Protein AF-A0A939G8G1-F1 (afdb_monomer_lite)

Organism: NCBI:txid2817059

Secondary structure (DSSP, 8-state):
----PPPPHHHHHHHHHHHHHHHHHHHHHHIIIIIHHHGGG--S-HHHHHHHHHHHHIIIIIHHHHHTHHHHHHTTTS--TTS-HHHHHHHHHHHHHHHHHIIIIIHHHHHHHHTS--HHHHHHHHHHHIIIIIHHHHHHHHHHHHHHHHHHHT--

Sequence (156 aa):
MQSTAAPGLSAWVTVLRIALGFYIYGATVIEVFVYYPSWKYITGGWVNFKVSIDQLIIPLYVVPTFLAFIPAILMFWFRPIVVPRWMVWASLVLMIIPTVSTLWIQLPIQFDLEKGFDQAAYERLRNTDLIYRQIAAFVGVILNGWMFIRLFGNKQ

pLDDT: mean 92.02, std 10.56, range [41.38, 98.25]

Foldseek 3Di:
DPPPDDDDPLLVLLVLLLVLLVQQLVVLCCCQVPVLVCLVVDPDDQLVVLVVVCVVCCVRHVVSLVVSVVSLVVCCPRHDPLDDPVLSVLLNVLSVQQVVLCVPPQVVLVVVCSVDDDPVSSVSNNVSCVPRNNVSSVVNSVSSVVSVCSSPVPPD

Radius of gyration: 18.45 Å; chains: 1; bounding box: 46×34×52 Å

Structure (mmCIF, N/CA/C/O backbone):
data_AF-A0A939G8G1-F1
#
_entry.id   AF-A0A939G8G1-F1
#
loop_
_atom_site.group_PDB
_atom_site.id
_atom_site.type_symbol
_atom_site.label_atom_id
_atom_site.label_alt_id
_atom_site.label_comp_id
_atom_site.label_asym_id
_atom_site.label_entity_id
_atom_site.label_seq_id
_atom_site.pdbx_PDB_ins_code
_atom_site.Cartn_x
_atom_site.Cartn_y
_atom_site.Cartn_z
_atom_site.occupancy
_atom_site.B_iso_or_equiv
_atom_site.auth_seq_id
_atom_site.auth_comp_id
_atom_site.auth_asym_id
_atom_site.auth_atom_id
_atom_site.pdbx_PDB_model_num
ATOM 1 N N . MET A 1 1 ? -22.624 20.819 27.977 1.00 42.72 1 MET A N 1
ATOM 2 C CA . MET A 1 1 ? -21.281 20.753 27.362 1.00 42.72 1 MET A CA 1
ATOM 3 C C . MET A 1 1 ? -20.741 19.346 27.567 1.00 42.72 1 MET A C 1
ATOM 5 O O . MET A 1 1 ? -20.386 19.008 28.686 1.00 42.72 1 MET A O 1
ATOM 9 N N . GLN A 1 2 ? -20.776 18.489 26.543 1.00 41.38 2 GLN A N 1
ATOM 10 C CA . GLN A 1 2 ? -20.122 17.180 26.630 1.00 41.38 2 GLN A CA 1
ATOM 11 C C . GLN A 1 2 ? -18.611 17.411 26.563 1.00 41.38 2 GLN A C 1
ATOM 13 O O . GLN A 1 2 ? -18.108 17.931 25.570 1.00 41.38 2 GLN A O 1
ATOM 18 N N . SER A 1 3 ? -17.910 17.078 27.646 1.00 45.38 3 SER A N 1
ATOM 19 C CA . SER A 1 3 ? -16.450 17.020 27.674 1.00 45.38 3 SER A CA 1
ATOM 20 C C . SER A 1 3 ? -16.000 16.022 26.609 1.00 45.38 3 SER A C 1
ATOM 22 O O . SER A 1 3 ? -16.278 14.826 26.719 1.00 45.38 3 SER A O 1
ATOM 24 N N . THR A 1 4 ? -15.362 16.497 25.541 1.00 54.69 4 THR A N 1
ATOM 25 C CA . THR A 1 4 ? -14.736 15.619 24.553 1.00 54.69 4 THR A CA 1
ATOM 26 C C . THR A 1 4 ? -13.469 15.060 25.179 1.00 54.69 4 THR A C 1
ATOM 28 O O . THR A 1 4 ? -12.384 15.616 25.012 1.00 54.69 4 THR A O 1
ATOM 31 N N . ALA A 1 5 ? -13.618 13.987 25.956 1.00 60.97 5 ALA A N 1
ATOM 32 C CA . ALA A 1 5 ? -12.490 13.205 26.431 1.00 60.97 5 ALA A CA 1
ATOM 33 C C . ALA A 1 5 ? -11.592 12.849 25.237 1.00 60.97 5 ALA A C 1
ATOM 35 O O . ALA A 1 5 ? -12.087 12.497 24.160 1.00 60.97 5 ALA A O 1
ATOM 36 N N . ALA A 1 6 ? -10.277 12.984 25.420 1.00 62.44 6 ALA A N 1
ATOM 37 C CA . ALA A 1 6 ? -9.309 12.670 24.380 1.00 62.44 6 ALA A CA 1
ATOM 38 C C . ALA A 1 6 ? -9.537 11.236 23.859 1.00 62.44 6 ALA A C 1
ATOM 40 O O . ALA A 1 6 ? -9.884 10.351 24.651 1.00 62.44 6 ALA A O 1
ATOM 41 N N . PRO A 1 7 ? -9.352 10.979 22.550 1.00 70.12 7 PRO A N 1
ATOM 42 C CA . PRO A 1 7 ? -9.511 9.639 22.007 1.00 70.12 7 PRO A CA 1
ATOM 43 C C . PRO A 1 7 ? -8.604 8.667 22.766 1.00 70.12 7 PRO A C 1
ATOM 45 O O . PRO A 1 7 ? -7.401 8.901 22.890 1.00 70.12 7 PRO A O 1
ATOM 48 N N . GLY A 1 8 ? -9.182 7.583 23.286 1.00 86.81 8 GLY A N 1
ATOM 49 C CA . GLY A 1 8 ? -8.410 6.543 23.961 1.00 86.81 8 GLY A CA 1
ATOM 50 C C . GLY A 1 8 ? -7.403 5.880 23.016 1.00 86.81 8 GLY A C 1
ATOM 51 O O . GLY A 1 8 ? -7.543 5.941 21.792 1.00 86.81 8 GLY A O 1
ATOM 52 N N . LEU A 1 9 ? -6.408 5.191 23.582 1.00 90.12 9 LEU A N 1
ATOM 53 C CA . LEU A 1 9 ? -5.353 4.490 22.836 1.00 90.12 9 LEU A CA 1
ATOM 54 C C . LEU A 1 9 ? -5.900 3.613 21.691 1.00 90.12 9 LEU A C 1
ATOM 56 O O . LEU A 1 9 ? -5.331 3.585 20.604 1.00 90.12 9 LEU A O 1
ATOM 60 N N . SER A 1 10 ? -7.038 2.948 21.900 1.00 90.81 10 SER A N 1
ATOM 61 C CA . SER A 1 10 ? -7.667 2.088 20.892 1.00 90.81 10 SER A CA 1
ATOM 62 C C . SER A 1 10 ? -8.168 2.832 19.652 1.00 90.81 10 SER A C 1
ATOM 64 O O . SER A 1 10 ? -8.066 2.328 18.527 1.00 90.81 10 SER A O 1
ATOM 66 N N . ALA A 1 11 ? -8.679 4.051 19.838 1.00 89.00 11 ALA A N 1
ATOM 67 C CA . ALA A 1 11 ? -9.088 4.915 18.739 1.00 89.00 11 ALA A CA 1
ATOM 68 C C . ALA A 1 11 ? -7.864 5.345 17.924 1.00 89.00 11 ALA A C 1
ATOM 70 O O . ALA A 1 11 ? -7.884 5.225 16.702 1.00 89.00 11 ALA A O 1
ATOM 71 N N . TRP A 1 12 ? -6.774 5.746 18.587 1.00 92.69 12 TRP A N 1
ATOM 72 C CA . TRP A 1 12 ? -5.531 6.131 17.912 1.00 92.69 12 TRP A CA 1
ATOM 73 C C . TRP A 1 12 ? -4.892 4.991 17.124 1.00 92.69 12 TRP A C 1
ATOM 75 O O . TRP A 1 12 ? -4.537 5.192 15.966 1.00 92.69 12 TRP A O 1
ATOM 85 N N . VAL A 1 13 ? -4.806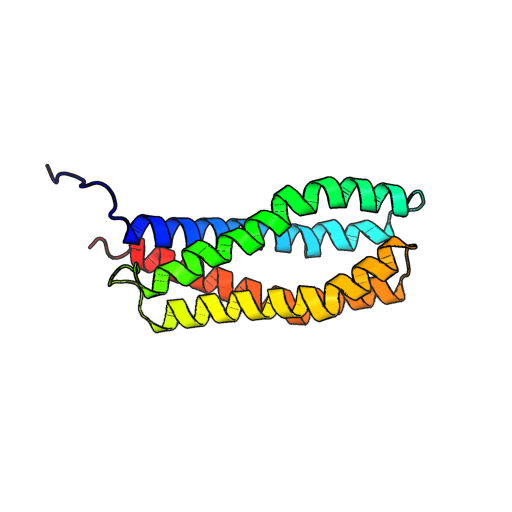 3.788 17.700 1.00 94.94 13 VAL A N 1
ATOM 86 C CA . VAL A 1 13 ? -4.288 2.600 16.996 1.00 94.94 13 VAL A CA 1
ATOM 87 C C . VAL A 1 13 ? -5.097 2.328 15.723 1.00 94.94 13 VAL A C 1
ATOM 89 O O . VAL A 1 13 ? -4.528 2.096 14.656 1.00 94.94 13 VAL A O 1
ATOM 92 N N . THR A 1 14 ? -6.425 2.417 15.812 1.00 93.56 14 THR A N 1
ATOM 93 C CA . THR A 1 14 ? -7.319 2.181 14.669 1.00 93.56 14 THR A CA 1
ATOM 94 C C . THR A 1 14 ? -7.200 3.278 13.613 1.00 93.56 14 THR A C 1
ATOM 96 O O . THR A 1 14 ? -7.094 2.976 12.427 1.00 93.56 14 THR A O 1
ATOM 99 N N . VAL A 1 15 ? -7.172 4.550 14.023 1.00 94.88 15 VAL A N 1
ATOM 100 C CA . VAL A 1 15 ? -7.003 5.691 13.111 1.00 94.88 15 VAL A CA 1
ATOM 101 C C . VAL A 1 15 ? -5.660 5.614 12.395 1.00 94.88 15 VAL A C 1
ATOM 103 O O . VAL A 1 15 ? -5.625 5.764 11.177 1.00 94.88 15 VAL A O 1
ATOM 106 N N . LEU A 1 16 ? -4.573 5.310 13.110 1.00 96.25 16 LEU A N 1
ATOM 107 C CA . LEU A 1 16 ? -3.249 5.151 12.512 1.00 96.25 16 LEU A CA 1
ATOM 108 C C . LEU A 1 16 ? -3.232 4.008 11.490 1.00 96.25 16 LEU A C 1
ATOM 110 O O . LEU A 1 16 ? -2.711 4.175 10.388 1.00 96.25 16 LEU A O 1
ATOM 114 N N . ARG A 1 17 ? -3.859 2.867 11.814 1.00 95.88 17 ARG A N 1
ATOM 115 C CA . ARG A 1 17 ? -3.999 1.751 10.870 1.00 95.88 17 ARG A CA 1
ATOM 116 C C . ARG A 1 17 ? -4.753 2.166 9.608 1.00 95.88 17 ARG A C 1
ATOM 118 O O . ARG A 1 17 ? -4.339 1.794 8.509 1.00 95.88 17 ARG A O 1
ATOM 125 N N . ILE A 1 18 ? -5.856 2.896 9.752 1.00 95.81 18 ILE A N 1
ATOM 126 C CA . ILE A 1 18 ? -6.674 3.356 8.625 1.00 95.81 18 ILE A CA 1
ATOM 127 C C . ILE A 1 18 ? -5.890 4.357 7.770 1.00 95.81 18 ILE A C 1
ATOM 129 O O . ILE A 1 18 ? -5.815 4.181 6.555 1.00 95.81 18 ILE A O 1
ATOM 133 N N . ALA A 1 19 ? -5.268 5.358 8.396 1.00 96.94 19 ALA A N 1
ATOM 134 C CA . ALA A 1 19 ? -4.501 6.398 7.718 1.00 96.94 19 ALA A CA 1
ATOM 135 C C . ALA A 1 19 ? -3.349 5.808 6.893 1.00 96.94 19 ALA A C 1
ATOM 137 O O . ALA A 1 19 ? -3.234 6.101 5.704 1.00 96.94 19 ALA A O 1
ATOM 138 N N . LEU A 1 20 ? -2.555 4.907 7.485 1.00 97.12 20 LEU A N 1
ATOM 139 C CA . LEU A 1 20 ? -1.490 4.206 6.763 1.00 97.12 20 LEU A CA 1
ATOM 140 C C . LEU A 1 20 ? -2.044 3.332 5.635 1.00 97.12 20 LEU A C 1
ATOM 142 O O . LEU A 1 20 ? -1.476 3.309 4.549 1.00 97.12 20 LEU A O 1
ATOM 146 N N . GLY A 1 21 ? -3.175 2.657 5.855 1.00 96.62 21 GLY A N 1
ATOM 147 C CA . GLY A 1 21 ? -3.827 1.856 4.820 1.00 96.62 21 GLY A CA 1
ATOM 148 C C . GLY A 1 21 ? -4.223 2.674 3.588 1.00 96.62 21 GLY A C 1
ATOM 149 O O . GLY A 1 21 ? -3.976 2.240 2.466 1.00 96.62 21 GLY A O 1
ATOM 150 N N . PHE A 1 22 ? -4.795 3.866 3.784 1.00 97.50 22 PHE A N 1
ATOM 151 C CA . PHE A 1 22 ? -5.111 4.782 2.683 1.00 97.50 22 PHE A CA 1
ATOM 152 C C . PHE A 1 22 ? -3.857 5.337 2.009 1.00 97.50 22 PHE A C 1
ATOM 154 O O . PHE A 1 22 ? -3.797 5.365 0.783 1.00 97.50 22 PHE A O 1
ATOM 161 N N . TYR A 1 23 ? -2.853 5.736 2.794 1.00 97.75 23 TYR A N 1
ATOM 162 C CA . TYR A 1 23 ? -1.579 6.233 2.277 1.00 97.75 23 TYR A CA 1
ATOM 163 C C . TYR A 1 23 ? -0.893 5.206 1.361 1.00 97.75 23 TYR A C 1
ATOM 165 O O . TYR A 1 23 ? -0.585 5.506 0.207 1.00 97.75 23 TYR A O 1
ATOM 173 N N . ILE A 1 24 ? -0.720 3.972 1.847 1.00 96.75 24 ILE A N 1
ATOM 174 C CA . ILE A 1 24 ? -0.071 2.882 1.104 1.00 96.75 24 ILE A CA 1
ATOM 175 C C . ILE A 1 24 ? -0.872 2.539 -0.150 1.00 96.75 24 ILE A C 1
ATOM 177 O O . ILE A 1 24 ? -0.295 2.377 -1.225 1.00 96.75 24 ILE A O 1
ATOM 181 N N . TYR A 1 25 ? -2.202 2.449 -0.047 1.00 96.62 25 TYR A N 1
ATOM 182 C CA . TYR A 1 25 ? -3.026 2.157 -1.215 1.00 96.62 25 TYR A CA 1
ATOM 183 C C . TYR A 1 25 ? -2.931 3.267 -2.268 1.00 96.62 25 TYR A C 1
ATO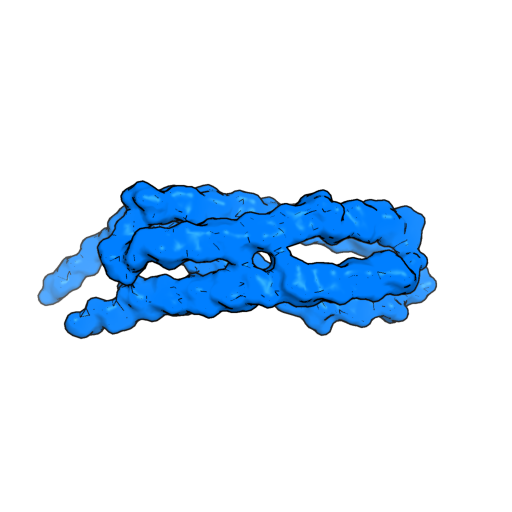M 185 O O . TYR A 1 25 ? -2.732 2.969 -3.442 1.00 96.62 25 TYR A O 1
ATOM 193 N N . GLY A 1 26 ? -2.981 4.538 -1.858 1.00 96.44 26 GLY A N 1
ATOM 194 C CA . GLY A 1 26 ? -2.797 5.676 -2.761 1.00 96.44 26 GLY A CA 1
ATOM 195 C C . GLY A 1 26 ? -1.461 5.619 -3.506 1.00 96.44 26 GLY A C 1
ATOM 196 O O . GLY A 1 26 ? -1.435 5.750 -4.729 1.00 96.44 26 GLY A O 1
ATOM 197 N N . ALA A 1 27 ? -0.368 5.331 -2.797 1.00 95.06 27 ALA A N 1
ATOM 198 C CA . ALA A 1 27 ? 0.943 5.138 -3.413 1.00 95.06 27 ALA A CA 1
ATOM 199 C C . ALA A 1 27 ? 0.962 3.954 -4.400 1.00 95.06 27 ALA A C 1
ATOM 201 O O . ALA A 1 27 ? 1.493 4.081 -5.500 1.00 95.06 27 ALA A O 1
ATOM 202 N N . THR A 1 28 ? 0.315 2.837 -4.057 1.00 93.31 28 THR A N 1
ATOM 203 C CA . THR A 1 28 ? 0.240 1.640 -4.919 1.00 93.31 28 THR A CA 1
ATOM 204 C C . THR A 1 28 ? -0.589 1.898 -6.188 1.00 93.31 28 THR A C 1
ATOM 206 O O . THR A 1 28 ? -0.272 1.401 -7.266 1.00 93.31 28 THR A O 1
ATOM 209 N N . VAL A 1 29 ? -1.651 2.705 -6.101 1.00 95.06 29 VAL A N 1
ATOM 210 C CA . VAL A 1 29 ? -2.437 3.129 -7.274 1.00 95.06 29 VAL A CA 1
ATOM 211 C C . VAL A 1 29 ? -1.577 3.983 -8.207 1.00 95.06 29 VAL A C 1
ATOM 213 O O . VAL A 1 29 ? -1.548 3.734 -9.411 1.00 95.06 29 VAL A O 1
ATOM 216 N N . ILE A 1 30 ? -0.831 4.950 -7.669 1.00 95.44 30 ILE A N 1
ATOM 217 C CA . ILE A 1 30 ? 0.096 5.760 -8.474 1.00 95.44 30 ILE A CA 1
ATOM 218 C C . ILE A 1 30 ? 1.164 4.865 -9.121 1.00 95.44 30 ILE A C 1
ATOM 220 O O . ILE A 1 30 ? 1.439 5.015 -10.312 1.00 95.44 30 ILE A O 1
ATOM 224 N N . GLU A 1 31 ? 1.717 3.906 -8.372 1.00 92.31 31 GLU A N 1
ATOM 225 C CA . GLU A 1 31 ? 2.710 2.948 -8.867 1.00 92.31 31 GLU A CA 1
ATOM 226 C C . GLU A 1 31 ? 2.209 2.214 -10.126 1.00 92.31 31 GLU A C 1
ATOM 228 O O . GLU A 1 31 ? 2.859 2.229 -11.171 1.00 92.31 31 GLU A O 1
ATOM 233 N N . VAL A 1 32 ? 1.013 1.629 -10.067 1.00 91.94 32 VAL A N 1
ATOM 234 C CA . VAL A 1 32 ? 0.509 0.763 -11.145 1.00 91.94 32 VAL A CA 1
ATOM 235 C C . VAL A 1 32 ? -0.112 1.517 -12.309 1.00 91.94 32 VAL A C 1
ATOM 237 O O . VAL A 1 32 ? 0.017 1.077 -13.452 1.00 91.94 32 VAL A O 1
ATOM 240 N N . PHE A 1 33 ? -0.806 2.625 -12.051 1.00 94.00 33 PHE A N 1
ATOM 241 C CA . PHE A 1 33 ? -1.553 3.328 -13.096 1.00 94.00 33 PHE A CA 1
ATOM 242 C C . PHE A 1 33 ? -0.774 4.476 -13.733 1.00 94.00 33 PHE A C 1
ATOM 244 O O . PHE A 1 33 ? -1.093 4.867 -14.854 1.00 94.00 33 PHE A O 1
ATOM 251 N N . VAL A 1 34 ? 0.251 4.998 -13.057 1.00 94.25 34 VAL A N 1
ATOM 252 C CA . VAL A 1 34 ? 1.040 6.132 -13.554 1.00 94.25 34 VAL A CA 1
ATOM 253 C C . VAL A 1 34 ? 2.494 5.730 -13.752 1.00 94.25 34 VAL A C 1
ATOM 255 O O . VAL A 1 34 ? 3.019 5.841 -14.859 1.00 94.25 34 VAL A O 1
ATOM 258 N N . TYR A 1 35 ? 3.140 5.215 -12.707 1.00 93.06 35 TYR A N 1
ATOM 259 C CA . TYR A 1 35 ? 4.580 4.981 -12.723 1.00 93.06 35 TYR A CA 1
ATOM 260 C C . TYR A 1 35 ? 4.984 3.827 -13.653 1.00 93.06 35 TYR A C 1
ATOM 262 O O . TYR A 1 35 ? 5.695 4.076 -14.624 1.00 93.06 35 TYR A O 1
ATOM 270 N N . TYR A 1 36 ? 4.495 2.597 -13.465 1.00 92.94 36 TYR A N 1
ATOM 271 C CA . TYR A 1 36 ? 4.847 1.479 -14.355 1.00 92.94 36 TYR A CA 1
ATOM 272 C C . TYR A 1 36 ? 4.468 1.734 -15.826 1.00 92.94 36 TYR A C 1
ATOM 274 O O . TYR A 1 36 ? 5.288 1.467 -16.706 1.00 92.94 36 TYR A O 1
ATOM 282 N N . PRO A 1 37 ? 3.288 2.283 -16.172 1.00 94.25 37 PRO A N 1
ATOM 283 C CA . PRO A 1 37 ? 2.961 2.609 -17.560 1.00 94.25 37 PRO A CA 1
ATOM 284 C C . PRO A 1 37 ? 3.877 3.662 -18.187 1.00 94.25 37 PRO A C 1
ATOM 286 O O . PRO A 1 37 ? 3.981 3.697 -19.411 1.00 94.25 37 PRO A O 1
ATOM 289 N N . SER A 1 38 ? 4.541 4.502 -17.383 1.00 93.19 38 SER A N 1
ATOM 290 C CA . SER A 1 38 ? 5.478 5.513 -17.886 1.00 93.19 38 SER A CA 1
ATOM 291 C C . SER A 1 38 ? 6.823 4.930 -18.339 1.00 93.19 38 SER A C 1
ATOM 293 O O . SER A 1 38 ? 7.491 5.529 -19.180 1.00 93.19 38 SER A O 1
ATOM 295 N N . TRP A 1 39 ? 7.200 3.740 -17.856 1.00 93.81 39 TRP A N 1
ATOM 296 C CA . TRP A 1 39 ? 8.519 3.144 -18.102 1.00 93.81 39 TRP A CA 1
ATOM 297 C C . TRP A 1 39 ? 8.830 2.902 -19.580 1.00 93.81 39 TRP A C 1
ATOM 299 O O . TRP A 1 39 ? 9.964 3.091 -20.005 1.00 93.81 39 TRP A O 1
ATOM 309 N N . LYS A 1 40 ? 7.817 2.574 -20.391 1.00 89.50 40 LYS A N 1
ATOM 310 C CA . LYS A 1 40 ? 7.967 2.357 -21.843 1.00 89.50 40 LYS A CA 1
ATOM 311 C C . LYS A 1 40 ? 8.428 3.593 -22.625 1.00 89.50 40 LYS A C 1
ATOM 313 O O . LYS A 1 40 ? 8.801 3.469 -23.785 1.00 89.50 40 LYS A O 1
ATOM 318 N N . TYR A 1 41 ? 8.348 4.782 -22.028 1.00 91.88 41 TYR A N 1
ATOM 319 C CA . TYR A 1 41 ? 8.777 6.030 -22.662 1.00 91.88 41 TYR A CA 1
ATOM 320 C C . TYR A 1 41 ? 10.226 6.402 -22.319 1.00 91.88 41 TYR A C 1
ATOM 322 O O . TYR A 1 41 ? 10.723 7.428 -22.780 1.00 91.88 41 TYR A O 1
ATOM 330 N N . ILE A 1 42 ? 10.914 5.585 -21.519 1.00 92.12 42 ILE A N 1
ATOM 331 C CA . ILE A 1 42 ? 12.302 5.812 -21.125 1.00 92.12 42 ILE A CA 1
ATOM 332 C C . ILE A 1 42 ? 13.208 5.244 -22.216 1.00 92.12 42 ILE A C 1
ATOM 334 O O . ILE A 1 42 ? 13.360 4.036 -22.357 1.00 92.12 42 ILE A O 1
ATOM 338 N N . THR A 1 43 ? 13.812 6.132 -23.001 1.00 87.12 43 THR A N 1
ATOM 339 C CA . THR A 1 43 ? 14.638 5.774 -24.166 1.00 87.12 43 THR A CA 1
ATOM 340 C C . THR A 1 43 ? 16.129 5.633 -23.843 1.00 87.12 43 THR A C 1
ATOM 342 O O . THR A 1 43 ? 16.904 5.211 -24.696 1.00 87.12 43 THR A O 1
ATOM 345 N N . GLY A 1 44 ? 16.549 5.955 -22.615 1.00 90.69 44 GLY A N 1
ATOM 346 C CA . GLY A 1 44 ? 17.936 5.843 -22.166 1.00 90.69 44 GLY A CA 1
ATOM 347 C C . GLY A 1 44 ? 18.092 6.084 -20.664 1.00 90.69 44 GLY A C 1
ATOM 348 O O . GLY A 1 44 ? 17.189 6.599 -20.010 1.00 90.69 44 GLY A O 1
ATOM 349 N N . GLY A 1 45 ? 19.242 5.693 -20.104 1.00 91.75 45 GLY A N 1
ATOM 350 C CA . GLY A 1 45 ? 19.560 5.938 -18.690 1.00 91.75 45 GLY A CA 1
ATOM 351 C C . GLY A 1 45 ? 18.742 5.114 -17.688 1.00 91.75 45 GLY A C 1
ATOM 352 O O . GLY A 1 45 ? 18.624 5.517 -16.535 1.00 91.75 45 GLY A O 1
ATOM 353 N N . TRP A 1 46 ? 18.196 3.970 -18.110 1.00 93.44 46 TRP A N 1
ATOM 354 C CA . TRP A 1 46 ? 17.310 3.115 -17.311 1.00 93.44 46 TRP A CA 1
ATOM 355 C C . TRP A 1 46 ? 17.826 2.818 -15.892 1.00 93.44 46 TRP A C 1
ATOM 357 O O . TRP A 1 46 ? 17.098 2.996 -14.918 1.00 93.44 46 TRP A O 1
ATOM 367 N N . VAL A 1 47 ? 19.097 2.428 -15.764 1.00 92.25 47 VAL A N 1
ATOM 368 C CA . VAL A 1 47 ? 19.711 2.112 -14.464 1.00 92.25 47 VAL A CA 1
ATOM 369 C C . VAL A 1 47 ? 19.720 3.339 -13.547 1.00 92.25 47 VAL A C 1
ATOM 371 O O . VAL A 1 47 ? 19.276 3.263 -12.405 1.00 92.25 47 VAL A O 1
ATOM 374 N N . ASN A 1 48 ? 20.147 4.497 -14.061 1.00 92.94 48 ASN A N 1
ATOM 375 C CA . ASN A 1 48 ? 20.166 5.746 -13.293 1.00 92.94 48 ASN A CA 1
ATOM 376 C C . ASN A 1 48 ? 18.751 6.185 -12.898 1.00 92.94 48 ASN A C 1
ATOM 378 O O . ASN A 1 48 ? 18.538 6.651 -11.780 1.00 92.94 48 ASN A O 1
ATOM 382 N N . PHE A 1 49 ? 17.779 5.998 -13.795 1.00 93.12 49 PHE A N 1
ATOM 383 C CA . PHE A 1 49 ? 16.372 6.226 -13.497 1.00 93.12 49 PHE A CA 1
ATOM 384 C C . PHE A 1 49 ? 15.900 5.344 -12.334 1.00 93.12 49 PHE A C 1
ATOM 386 O O . PHE A 1 49 ? 15.370 5.880 -11.361 1.00 93.12 49 PHE A O 1
ATOM 393 N N . LYS A 1 50 ? 16.144 4.026 -12.370 1.00 92.31 50 LYS A N 1
ATOM 394 C CA . LYS A 1 50 ? 15.756 3.114 -11.280 1.00 92.31 50 LYS A CA 1
ATOM 395 C C . LYS A 1 50 ? 16.390 3.515 -9.954 1.00 92.31 50 LYS A C 1
ATOM 397 O O . LYS A 1 50 ? 15.651 3.734 -9.001 1.00 92.31 50 LYS A O 1
ATOM 402 N N . VAL A 1 51 ? 17.703 3.749 -9.928 1.00 91.38 51 VAL A N 1
ATOM 403 C CA . VAL A 1 51 ? 18.414 4.197 -8.718 1.00 91.38 51 VAL A CA 1
ATOM 404 C C . VAL A 1 51 ? 17.799 5.477 -8.146 1.00 91.38 51 VAL A C 1
ATOM 406 O O . VAL A 1 51 ? 17.573 5.558 -6.939 1.00 91.38 51 VAL A O 1
ATOM 409 N N . SER A 1 52 ? 17.487 6.465 -8.994 1.00 92.69 52 SER A N 1
ATOM 410 C CA . SER A 1 52 ? 16.892 7.730 -8.539 1.00 92.69 52 SER A CA 1
ATOM 411 C C . SER A 1 52 ? 15.511 7.546 -7.906 1.00 92.69 52 SER A C 1
ATOM 413 O O . SER A 1 52 ? 15.170 8.229 -6.942 1.00 92.69 52 SER A O 1
ATOM 415 N N . ILE A 1 53 ? 14.725 6.597 -8.416 1.00 91.25 53 ILE A N 1
ATOM 416 C CA . ILE A 1 53 ? 13.397 6.314 -7.887 1.00 91.25 53 ILE A CA 1
ATOM 417 C C . ILE A 1 53 ? 13.475 5.451 -6.626 1.00 91.25 53 ILE A C 1
ATOM 419 O O . ILE A 1 53 ? 12.746 5.714 -5.671 1.00 91.25 53 ILE A O 1
ATOM 423 N N . ASP A 1 54 ? 14.367 4.464 -6.574 1.00 88.31 54 ASP A N 1
ATOM 424 C CA . ASP A 1 54 ? 14.489 3.553 -5.432 1.00 88.31 54 ASP A CA 1
ATOM 425 C C . ASP A 1 54 ? 14.893 4.310 -4.154 1.00 88.31 54 ASP A C 1
ATOM 427 O O . ASP A 1 54 ? 14.373 4.028 -3.071 1.00 88.31 54 ASP A O 1
ATOM 431 N N . GLN A 1 55 ? 15.703 5.369 -4.288 1.00 92.94 55 GLN A N 1
ATOM 432 C CA . GLN A 1 55 ? 16.028 6.301 -3.197 1.00 92.94 55 GLN A CA 1
ATOM 433 C C . GLN A 1 55 ? 14.800 6.992 -2.582 1.00 92.94 55 GLN A C 1
ATOM 435 O O . GLN A 1 55 ? 14.846 7.396 -1.421 1.00 92.94 55 GLN A O 1
ATOM 440 N N . LEU A 1 56 ? 13.705 7.122 -3.334 1.00 94.19 56 LEU A N 1
ATOM 441 C CA . LEU A 1 56 ? 12.457 7.732 -2.877 1.00 94.19 56 LEU A CA 1
ATOM 442 C C . LEU A 1 56 ? 11.429 6.674 -2.462 1.00 94.19 56 LEU A C 1
ATOM 444 O O . LEU A 1 56 ? 10.800 6.810 -1.413 1.00 94.19 56 LEU A O 1
ATOM 448 N N . ILE A 1 57 ? 11.278 5.598 -3.243 1.00 92.25 57 ILE A N 1
ATOM 449 C CA . ILE A 1 57 ? 10.316 4.519 -2.973 1.00 92.25 57 ILE A CA 1
ATOM 450 C C . ILE A 1 57 ? 10.615 3.835 -1.639 1.00 92.25 57 ILE A C 1
ATOM 452 O O . ILE A 1 57 ? 9.687 3.552 -0.878 1.00 92.25 57 ILE A O 1
ATOM 456 N N . ILE A 1 58 ? 11.884 3.588 -1.309 1.00 92.38 58 ILE A N 1
ATOM 457 C CA . ILE A 1 58 ? 12.232 2.898 -0.062 1.00 92.38 58 ILE A CA 1
ATOM 458 C C . ILE A 1 58 ? 11.736 3.677 1.174 1.00 92.38 58 ILE A C 1
ATOM 460 O O . ILE A 1 58 ? 10.919 3.133 1.925 1.00 92.38 58 ILE A O 1
ATOM 464 N N . PRO A 1 59 ? 12.146 4.940 1.408 1.00 96.12 59 PRO A N 1
ATOM 465 C CA . PRO A 1 59 ? 11.707 5.677 2.591 1.00 96.12 59 PRO A CA 1
ATOM 466 C C . PRO A 1 59 ? 10.232 6.092 2.542 1.00 96.12 59 PRO A C 1
ATOM 468 O O . PRO A 1 59 ? 9.597 6.156 3.593 1.00 96.12 59 PRO A O 1
ATOM 471 N N . LEU A 1 60 ? 9.669 6.374 1.360 1.00 95.75 60 LEU A N 1
ATOM 472 C CA . LEU A 1 60 ? 8.309 6.917 1.251 1.00 95.75 60 LEU A CA 1
ATOM 473 C C . LEU A 1 60 ? 7.230 5.848 1.090 1.00 95.75 60 LEU A C 1
ATOM 475 O O . LEU A 1 60 ? 6.076 6.114 1.408 1.00 95.75 60 LEU A O 1
ATOM 479 N N . TYR A 1 61 ? 7.554 4.646 0.627 1.00 94.62 61 TYR A N 1
ATOM 480 C CA . TYR A 1 61 ? 6.561 3.595 0.398 1.00 94.62 61 TYR A CA 1
ATOM 481 C C . TYR A 1 61 ? 6.885 2.311 1.156 1.00 94.62 61 TYR A C 1
ATOM 483 O O . TYR A 1 61 ? 6.044 1.823 1.916 1.00 94.62 61 TYR A O 1
ATOM 491 N N . VAL A 1 62 ? 8.104 1.786 1.016 1.00 94.31 62 VAL A N 1
ATOM 492 C CA . VAL A 1 62 ? 8.480 0.500 1.626 1.00 94.31 62 VAL A CA 1
ATOM 493 C C . VAL A 1 62 ? 8.472 0.602 3.150 1.00 94.31 62 VAL A C 1
ATOM 495 O O . VAL A 1 62 ? 7.808 -0.194 3.815 1.00 94.31 62 VAL A O 1
ATOM 498 N N . VAL A 1 63 ? 9.134 1.615 3.715 1.00 96.06 63 VAL A N 1
ATOM 499 C CA . VAL A 1 63 ? 9.180 1.817 5.171 1.00 96.06 63 VAL A CA 1
ATOM 500 C C . VAL A 1 63 ? 7.770 2.002 5.763 1.00 96.06 63 VAL A C 1
ATOM 502 O O . VAL A 1 63 ? 7.418 1.236 6.664 1.00 96.06 63 VAL A O 1
ATOM 505 N N . PRO A 1 64 ? 6.903 2.906 5.257 1.00 96.38 64 PRO A N 1
ATOM 506 C CA . PRO A 1 64 ? 5.520 3.014 5.729 1.00 96.38 64 PRO A CA 1
ATOM 507 C C . PRO A 1 64 ? 4.706 1.725 5.595 1.00 96.38 64 PRO A C 1
ATOM 509 O O . PRO A 1 64 ? 3.894 1.430 6.473 1.00 96.38 64 PRO A O 1
ATOM 512 N N . THR A 1 65 ? 4.942 0.933 4.543 1.00 95.50 65 THR A N 1
ATOM 513 C CA . THR A 1 65 ? 4.274 -0.363 4.347 1.00 95.50 65 THR A CA 1
ATOM 514 C C . THR A 1 65 ? 4.575 -1.327 5.489 1.00 95.50 65 THR A C 1
ATOM 516 O O . THR A 1 65 ? 3.651 -1.892 6.076 1.00 95.50 65 THR A O 1
ATOM 519 N N . PHE A 1 66 ? 5.846 -1.465 5.875 1.00 96.38 66 PHE A N 1
ATOM 520 C CA . PHE A 1 66 ? 6.220 -2.304 7.014 1.00 96.38 66 PHE A CA 1
ATOM 521 C C . PHE A 1 66 ? 5.780 -1.705 8.354 1.00 96.38 66 PHE A C 1
ATOM 523 O O . PHE A 1 66 ? 5.298 -2.433 9.222 1.00 96.38 66 PHE A O 1
ATOM 530 N N . LEU A 1 67 ? 5.845 -0.379 8.515 1.00 96.69 67 LEU A N 1
ATOM 531 C CA . LEU A 1 67 ? 5.347 0.291 9.719 1.00 96.69 67 LEU A CA 1
ATOM 532 C C . LEU A 1 67 ? 3.844 0.078 9.930 1.00 96.69 67 LEU A C 1
ATOM 534 O O . LEU A 1 67 ? 3.404 -0.003 11.075 1.00 96.69 67 LEU A O 1
ATOM 538 N N . ALA A 1 68 ? 3.052 -0.075 8.866 1.00 96.69 68 ALA A N 1
ATOM 539 C CA . ALA A 1 68 ? 1.615 -0.324 8.970 1.00 96.69 68 ALA A CA 1
ATOM 540 C C . ALA A 1 68 ? 1.257 -1.674 9.608 1.00 96.69 68 ALA A C 1
ATOM 542 O O . ALA A 1 68 ? 0.143 -1.818 10.126 1.00 96.69 68 ALA A O 1
ATOM 543 N N . PHE A 1 69 ? 2.179 -2.644 9.636 1.00 97.69 69 PHE A N 1
ATOM 544 C CA . PHE A 1 69 ? 1.965 -3.896 10.365 1.00 97.69 69 PHE A CA 1
ATOM 545 C C . PHE A 1 69 ? 1.868 -3.669 11.873 1.00 97.69 69 PHE A C 1
ATOM 547 O O . PHE A 1 69 ? 1.109 -4.369 12.537 1.00 97.69 69 PHE A O 1
ATOM 554 N N . ILE A 1 70 ? 2.562 -2.663 12.414 1.00 97.69 70 ILE A N 1
ATOM 555 C CA . ILE A 1 70 ? 2.560 -2.368 13.851 1.00 97.69 70 ILE A CA 1
ATOM 556 C C . ILE A 1 70 ? 1.136 -2.068 14.347 1.00 97.69 70 ILE A C 1
ATOM 558 O O . ILE A 1 70 ? 0.636 -2.824 15.183 1.00 97.69 70 ILE A O 1
ATOM 562 N N . PRO A 1 71 ? 0.417 -1.043 13.843 1.00 97.06 71 PRO A N 1
ATOM 563 C CA . PRO A 1 71 ? -0.945 -0.793 14.290 1.00 97.06 71 PRO A CA 1
ATOM 564 C C . PRO A 1 71 ? -1.910 -1.911 13.868 1.00 97.06 71 PRO A C 1
ATOM 566 O O . PRO A 1 71 ? -2.850 -2.183 14.608 1.00 97.06 71 PRO A O 1
ATOM 569 N N . ALA A 1 72 ? -1.674 -2.616 12.750 1.00 96.62 72 ALA A N 1
ATOM 570 C CA . ALA A 1 72 ? -2.491 -3.773 12.362 1.00 96.62 72 ALA A CA 1
ATOM 571 C C . ALA A 1 72 ? -2.445 -4.894 13.415 1.00 96.62 72 ALA A C 1
ATOM 573 O O . ALA A 1 72 ? -3.479 -5.451 13.777 1.00 96.62 72 ALA A O 1
ATOM 574 N N . ILE A 1 73 ? -1.253 -5.186 13.939 1.00 97.44 73 ILE A N 1
ATOM 575 C CA . ILE A 1 73 ? -1.030 -6.170 14.998 1.00 97.44 73 ILE A CA 1
ATOM 576 C C . ILE A 1 73 ? -1.575 -5.639 16.332 1.00 97.44 73 ILE A C 1
ATOM 578 O O . ILE A 1 73 ? -2.309 -6.338 17.027 1.00 97.44 73 ILE A O 1
ATOM 582 N N . LEU A 1 74 ? -1.319 -4.375 16.678 1.00 97.19 74 LEU A N 1
ATOM 583 C CA . LEU A 1 74 ? -1.823 -3.788 17.926 1.00 97.19 74 LEU A CA 1
ATOM 584 C C . LEU A 1 74 ? -3.357 -3.807 18.032 1.00 97.19 74 LEU A C 1
ATOM 586 O O . LEU A 1 74 ? -3.883 -3.918 19.140 1.00 97.19 74 LEU A O 1
ATOM 590 N N . MET A 1 75 ? -4.093 -3.778 16.915 1.00 96.38 75 MET A N 1
ATOM 591 C CA . MET A 1 75 ? -5.557 -3.904 16.912 1.00 96.38 75 MET A CA 1
ATOM 592 C C . MET A 1 75 ? -6.080 -5.238 17.479 1.00 96.38 75 MET A C 1
ATOM 594 O O . MET A 1 75 ? -7.260 -5.321 17.827 1.00 96.38 75 MET A O 1
ATOM 598 N N . PHE A 1 76 ? -5.256 -6.279 17.637 1.00 96.31 76 PHE A N 1
ATOM 599 C CA . PHE A 1 76 ? -5.691 -7.495 18.339 1.00 96.31 76 PHE A CA 1
ATOM 600 C C . PHE A 1 76 ? -5.958 -7.253 19.830 1.00 96.31 76 PHE A C 1
ATOM 602 O O . PHE A 1 76 ? -6.884 -7.857 20.380 1.00 96.31 76 PHE A O 1
ATOM 609 N N . TRP A 1 77 ? -5.219 -6.329 20.449 1.00 96.31 77 TRP A N 1
ATOM 610 C CA . TRP A 1 77 ? -5.356 -5.959 21.862 1.00 96.31 77 TRP A CA 1
ATOM 611 C C . TRP A 1 77 ? -6.101 -4.637 22.053 1.00 96.31 77 TRP A C 1
ATOM 613 O O . TRP A 1 77 ? -6.924 -4.516 22.956 1.00 96.31 77 TRP A O 1
ATOM 623 N N . PHE A 1 78 ? -5.861 -3.660 21.177 1.00 93.88 78 PHE A N 1
ATOM 624 C CA . PHE A 1 78 ? -6.325 -2.280 21.330 1.00 93.88 78 PHE A CA 1
ATOM 625 C C . PHE A 1 78 ? -7.391 -1.886 20.307 1.00 93.88 78 PHE A C 1
ATOM 627 O O . PHE A 1 78 ? -7.410 -0.751 19.839 1.00 93.88 78 PHE A O 1
ATOM 634 N N . ARG A 1 79 ? -8.304 -2.784 19.928 1.00 92.38 79 ARG A N 1
ATOM 635 C CA . ARG A 1 79 ? -9.417 -2.379 19.057 1.00 92.38 79 ARG A CA 1
ATOM 636 C C . ARG 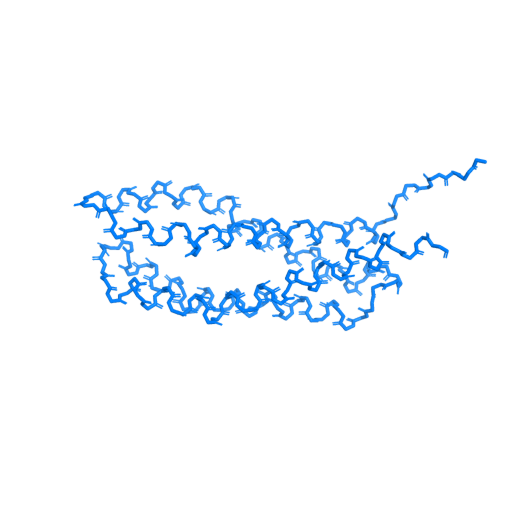A 1 79 ? -10.576 -1.727 19.829 1.00 92.38 79 ARG A C 1
ATOM 638 O O . ARG A 1 79 ? -10.913 -2.169 20.928 1.00 92.38 79 ARG A O 1
ATOM 645 N N . PRO A 1 80 ? -11.259 -0.743 19.230 1.00 91.75 80 PRO A N 1
ATOM 646 C CA . PRO A 1 80 ? -12.562 -0.277 19.681 1.00 91.75 80 PRO A CA 1
ATOM 647 C C . PRO A 1 80 ? -13.608 -1.394 19.617 1.00 91.75 80 PRO A C 1
ATOM 649 O O . PRO A 1 80 ? -13.578 -2.229 18.713 1.00 91.75 80 PRO A O 1
ATOM 652 N N . ILE A 1 81 ? -14.590 -1.367 20.522 1.00 91.25 81 ILE A N 1
ATOM 653 C CA . ILE A 1 81 ? -15.677 -2.363 20.553 1.00 91.25 81 ILE A CA 1
ATOM 654 C C . ILE A 1 81 ? -16.522 -2.363 19.268 1.00 91.25 81 ILE A C 1
ATOM 656 O O . ILE A 1 81 ? -17.026 -3.404 18.856 1.00 91.25 81 ILE A O 1
ATOM 660 N N . VAL A 1 82 ? -16.612 -1.210 18.596 1.00 92.38 82 VAL A N 1
ATOM 661 C CA . VAL A 1 82 ? -17.328 -1.037 17.320 1.00 92.38 82 VAL A CA 1
ATOM 662 C C . VAL A 1 82 ? -16.642 -1.734 16.139 1.00 92.38 82 VAL A C 1
ATOM 664 O O . VAL A 1 82 ? -17.290 -2.002 15.123 1.00 92.38 82 VAL A O 1
ATOM 667 N N . VAL A 1 83 ? -15.349 -2.057 16.264 1.00 93.25 83 VAL A N 1
ATOM 668 C CA . VAL A 1 83 ? -14.593 -2.815 15.263 1.00 93.25 83 VAL A CA 1
ATOM 669 C C . VAL A 1 83 ? -14.626 -4.300 15.649 1.00 93.25 83 VAL A C 1
ATOM 671 O O . VAL A 1 83 ? -14.016 -4.702 16.643 1.00 93.25 83 VAL A O 1
ATOM 674 N N . PRO A 1 84 ? -15.332 -5.160 14.898 1.00 95.00 84 PRO A N 1
ATOM 675 C CA . PRO A 1 84 ? -15.396 -6.580 15.209 1.00 95.00 84 PRO A CA 1
ATOM 676 C C . PRO A 1 84 ? -14.060 -7.292 14.953 1.00 95.00 84 PRO A C 1
ATOM 678 O O . PRO A 1 84 ? -13.266 -6.929 14.088 1.00 95.00 84 PRO A O 1
ATOM 681 N N . ARG A 1 85 ? -13.842 -8.380 15.699 1.00 96.00 85 ARG A N 1
ATOM 682 C CA . ARG A 1 85 ? -12.606 -9.185 15.721 1.00 96.00 85 ARG A CA 1
ATOM 683 C C . ARG A 1 85 ? -12.220 -9.730 14.335 1.00 96.00 85 ARG A C 1
ATOM 685 O O . ARG A 1 85 ? -11.038 -9.802 14.020 1.00 96.00 85 ARG A O 1
ATOM 692 N N . TRP A 1 86 ? -13.208 -10.061 13.501 1.00 97.44 86 TRP A N 1
ATOM 693 C CA . TRP A 1 86 ? -12.980 -10.570 12.147 1.00 97.44 86 TRP A CA 1
ATOM 694 C C . TRP A 1 86 ? -12.373 -9.514 11.208 1.00 97.44 86 TRP A C 1
ATOM 696 O O . TRP A 1 86 ? -11.569 -9.873 10.355 1.00 97.44 86 TRP A O 1
ATOM 706 N N . MET A 1 87 ? -12.687 -8.220 11.387 1.00 97.44 87 MET A N 1
ATOM 707 C CA . MET A 1 87 ? -12.120 -7.147 10.555 1.00 97.44 87 MET A CA 1
ATOM 708 C C . MET A 1 87 ? -10.620 -6.995 10.787 1.00 97.44 87 MET A C 1
ATOM 710 O O . MET A 1 87 ? -9.887 -6.717 9.847 1.00 97.44 87 MET A O 1
ATOM 714 N N . VAL A 1 88 ? -10.158 -7.212 12.021 1.00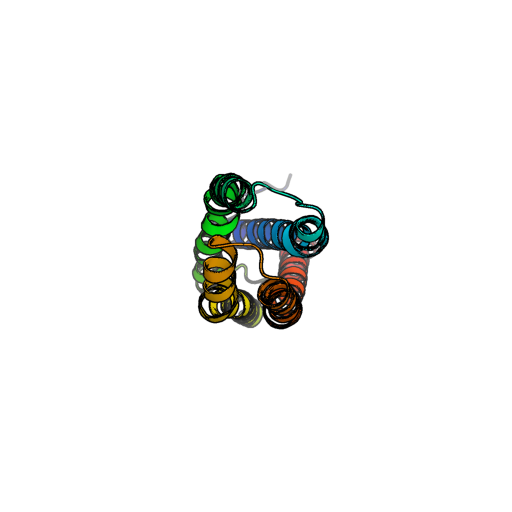 97.31 88 VAL A N 1
ATOM 715 C CA . VAL A 1 88 ? -8.728 -7.177 12.357 1.00 97.31 88 VAL A CA 1
ATOM 716 C C . VAL A 1 88 ? -7.987 -8.310 11.646 1.00 97.31 88 VAL A C 1
ATOM 718 O O . VAL A 1 88 ? -6.991 -8.061 10.972 1.00 97.31 88 VAL A O 1
ATOM 721 N N . TRP A 1 89 ? -8.517 -9.536 11.719 1.00 98.25 89 TRP A N 1
ATOM 722 C CA . TRP A 1 89 ? -7.959 -10.683 10.997 1.00 98.25 89 TRP A CA 1
ATOM 723 C C . TRP A 1 89 ? -7.958 -10.473 9.484 1.00 98.25 89 TRP A C 1
ATOM 725 O O . TRP A 1 89 ? -6.917 -10.625 8.851 1.00 98.25 89 TRP A O 1
ATOM 735 N N . ALA A 1 90 ? -9.096 -10.078 8.909 1.00 98.00 90 ALA A N 1
ATOM 736 C CA . ALA A 1 90 ? -9.212 -9.823 7.477 1.00 98.00 90 ALA A CA 1
ATOM 737 C C . ALA A 1 90 ? -8.237 -8.727 7.021 1.00 98.00 90 ALA A C 1
ATOM 739 O O . ALA A 1 90 ? -7.546 -8.894 6.022 1.00 98.00 90 ALA A O 1
ATOM 740 N N . SER A 1 91 ? -8.122 -7.643 7.789 1.00 96.31 91 SER A N 1
ATOM 741 C CA . SER A 1 91 ? -7.190 -6.544 7.531 1.00 96.31 91 SER A CA 1
ATOM 742 C C . SER A 1 91 ? -5.733 -7.003 7.520 1.00 96.31 91 SER A C 1
ATOM 744 O O . SER A 1 91 ? -4.988 -6.627 6.617 1.00 96.31 91 SER A O 1
ATOM 746 N N . LEU A 1 92 ? -5.328 -7.841 8.481 1.00 97.38 92 LEU A N 1
ATOM 747 C CA . LEU A 1 92 ? -3.974 -8.391 8.524 1.00 97.38 92 LEU A CA 1
ATOM 748 C C . LEU A 1 92 ? -3.712 -9.323 7.332 1.00 97.38 92 LEU A C 1
ATOM 750 O O . LEU A 1 92 ? -2.697 -9.180 6.656 1.00 97.38 92 LEU A O 1
ATOM 754 N N . VAL A 1 93 ? -4.632 -10.245 7.036 1.00 98.19 93 VAL A N 1
ATOM 755 C CA . VAL A 1 93 ? -4.496 -11.182 5.906 1.00 98.19 93 VAL A CA 1
ATOM 756 C C . VAL A 1 93 ? -4.377 -10.427 4.580 1.00 98.19 93 VAL A C 1
ATOM 758 O O . VAL A 1 93 ? -3.483 -10.716 3.787 1.00 98.19 93 VAL A O 1
ATOM 761 N N . LEU A 1 94 ? -5.213 -9.408 4.368 1.00 97.62 94 LEU A N 1
ATOM 762 C CA . LEU A 1 94 ? -5.181 -8.568 3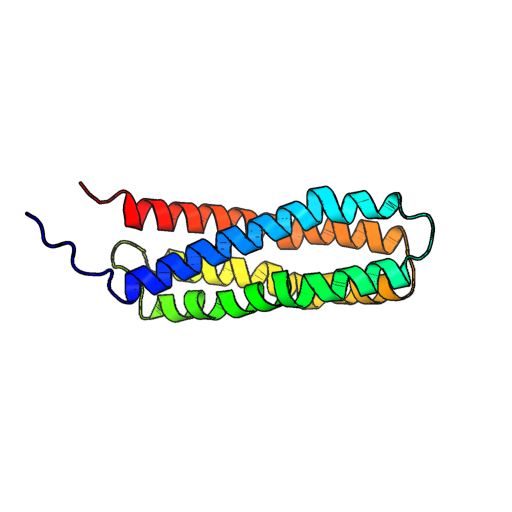.167 1.00 97.62 94 LEU A CA 1
ATOM 763 C C . LEU A 1 94 ? -3.904 -7.721 3.048 1.00 97.62 94 LEU A C 1
ATOM 765 O O . LEU A 1 94 ? -3.580 -7.305 1.943 1.00 97.62 94 LEU A O 1
ATOM 769 N N . MET A 1 95 ? -3.164 -7.482 4.137 1.00 96.81 95 MET A N 1
ATOM 770 C CA . MET A 1 95 ? -1.818 -6.888 4.084 1.00 96.81 95 MET A CA 1
ATOM 771 C C . MET A 1 95 ? -0.726 -7.925 3.808 1.00 96.81 95 MET A C 1
ATOM 773 O O . MET A 1 95 ? 0.249 -7.631 3.116 1.00 96.81 95 MET A O 1
ATOM 777 N N . ILE A 1 96 ? -0.869 -9.140 4.342 1.00 97.81 96 ILE A N 1
ATOM 778 C CA . ILE A 1 96 ? 0.110 -10.216 4.155 1.00 97.81 96 ILE A CA 1
ATOM 779 C C . ILE A 1 96 ? 0.147 -10.667 2.694 1.00 97.81 96 ILE A C 1
ATOM 781 O O . ILE A 1 96 ? 1.238 -10.805 2.154 1.00 97.81 96 ILE A O 1
ATOM 785 N N . ILE A 1 97 ? -1.006 -10.843 2.039 1.00 97.50 97 ILE A N 1
ATOM 786 C CA . ILE A 1 97 ? -1.089 -11.287 0.634 1.00 97.50 97 ILE A CA 1
ATOM 787 C C . ILE A 1 97 ? -0.198 -10.449 -0.307 1.00 97.50 97 ILE A C 1
ATOM 789 O O . ILE A 1 97 ? 0.706 -11.025 -0.920 1.00 97.50 97 ILE A O 1
ATOM 793 N N . PRO A 1 98 ? -0.371 -9.114 -0.414 1.00 96.44 98 PRO A N 1
ATOM 794 C CA . PRO A 1 98 ? 0.464 -8.299 -1.285 1.00 96.44 98 PRO A CA 1
ATOM 795 C C . PRO A 1 98 ? 1.919 -8.274 -0.817 1.00 96.44 98 PRO A C 1
ATOM 797 O O . PRO A 1 98 ? 2.805 -8.261 -1.656 1.00 96.44 98 PRO A O 1
ATOM 800 N N . THR A 1 99 ? 2.191 -8.320 0.491 1.00 96.44 99 THR A N 1
ATOM 801 C CA . THR A 1 99 ? 3.569 -8.317 1.016 1.00 96.44 99 THR A CA 1
ATOM 802 C C . THR A 1 99 ? 4.323 -9.589 0.628 1.00 96.44 99 THR A C 1
ATOM 804 O O . THR A 1 99 ? 5.456 -9.521 0.158 1.00 96.44 99 THR A O 1
ATOM 807 N N . VAL A 1 100 ? 3.691 -10.755 0.771 1.00 97.50 100 VAL A N 1
ATOM 808 C CA . VAL A 1 100 ? 4.254 -12.041 0.340 1.00 97.50 100 VAL A CA 1
ATOM 809 C C . VAL A 1 100 ? 4.410 -12.061 -1.178 1.00 97.50 100 VAL A C 1
ATOM 811 O O . VAL A 1 100 ? 5.467 -12.437 -1.672 1.00 97.50 100 VAL A O 1
ATOM 814 N N . SER A 1 101 ? 3.421 -11.583 -1.937 1.00 97.31 101 SER A N 1
ATOM 815 C CA . SER A 1 101 ? 3.598 -11.424 -3.384 1.00 97.31 101 SER A CA 1
ATOM 816 C C . SER A 1 101 ? 4.825 -10.564 -3.691 1.00 97.31 101 SER A C 1
ATOM 818 O O . SER A 1 101 ? 5.677 -10.984 -4.472 1.00 97.31 101 SER A O 1
ATOM 820 N N . THR A 1 102 ? 4.968 -9.408 -3.036 1.00 95.94 102 THR A N 1
ATOM 821 C CA . THR A 1 102 ? 6.084 -8.489 -3.273 1.00 95.94 102 THR A CA 1
ATOM 822 C C . THR A 1 102 ? 7.424 -9.173 -3.059 1.00 95.94 102 THR A C 1
ATOM 824 O O . THR A 1 102 ? 8.286 -9.112 -3.931 1.00 95.94 102 THR A O 1
ATOM 827 N N . LEU A 1 103 ? 7.594 -9.852 -1.925 1.00 96.38 103 LEU A N 1
ATOM 828 C CA . LEU A 1 103 ? 8.864 -10.475 -1.561 1.00 96.38 103 LEU A CA 1
ATOM 829 C C . LEU A 1 103 ? 9.247 -11.639 -2.489 1.00 96.38 103 LEU A C 1
ATOM 831 O O . LEU A 1 103 ? 10.420 -11.787 -2.818 1.00 96.38 103 LEU A O 1
ATOM 835 N N . TRP A 1 104 ? 8.276 -12.446 -2.928 1.00 97.62 104 TRP A N 1
ATOM 836 C CA . TRP A 1 104 ? 8.541 -13.660 -3.712 1.00 97.62 104 TRP A CA 1
ATOM 837 C C . TRP A 1 104 ? 8.402 -13.492 -5.228 1.00 97.62 104 TRP A C 1
ATOM 839 O O . TRP A 1 104 ? 8.956 -14.297 -5.973 1.00 97.62 104 TRP A O 1
ATOM 849 N N . ILE A 1 105 ? 7.651 -12.496 -5.698 1.00 97.44 105 ILE A N 1
ATOM 850 C CA . ILE A 1 105 ? 7.326 -12.319 -7.119 1.00 97.44 105 ILE A CA 1
ATOM 851 C C . ILE A 1 105 ? 7.853 -10.984 -7.628 1.00 97.44 105 ILE A C 1
ATOM 853 O O . ILE A 1 105 ? 8.652 -10.975 -8.561 1.00 97.44 105 ILE A O 1
ATOM 857 N N . GLN A 1 106 ? 7.435 -9.859 -7.039 1.00 96.12 106 GLN A N 1
ATOM 858 C CA . GLN A 1 106 ? 7.795 -8.549 -7.593 1.00 96.12 106 GLN A CA 1
ATOM 859 C C . GLN A 1 106 ? 9.273 -8.213 -7.378 1.00 96.12 106 GLN A C 1
ATOM 861 O O . GLN A 1 106 ? 9.901 -7.757 -8.324 1.00 96.12 106 GLN A O 1
ATOM 866 N N . LEU A 1 107 ? 9.854 -8.465 -6.198 1.00 95.06 107 LEU A N 1
ATOM 867 C CA . LEU A 1 107 ? 11.267 -8.161 -5.936 1.00 95.06 107 LEU A CA 1
ATOM 868 C C . LEU A 1 107 ? 12.227 -8.895 -6.888 1.00 95.06 107 LEU A C 1
ATOM 870 O O . LEU A 1 107 ? 13.067 -8.222 -7.476 1.00 95.06 107 LEU A O 1
ATOM 874 N N . PRO A 1 108 ? 12.098 -10.215 -7.131 1.00 96.88 108 PRO A N 1
ATOM 875 C CA . PRO A 1 108 ? 12.930 -10.885 -8.130 1.00 96.88 108 PRO A CA 1
ATOM 876 C C . PRO A 1 108 ? 12.825 -10.259 -9.525 1.00 96.88 108 PRO A C 1
ATOM 878 O O . PRO A 1 108 ? 13.843 -10.017 -10.165 1.00 96.88 108 PRO A O 1
ATOM 881 N N . ILE A 1 109 ? 11.605 -9.940 -9.975 1.00 96.44 109 ILE A N 1
ATOM 882 C CA . ILE A 1 109 ? 11.391 -9.307 -11.284 1.00 96.44 109 ILE A CA 1
ATOM 883 C C . ILE A 1 109 ? 12.014 -7.902 -11.316 1.00 96.44 109 ILE A C 1
ATOM 885 O O . ILE A 1 109 ? 12.618 -7.519 -12.314 1.00 96.44 109 ILE A O 1
ATOM 889 N N . GLN A 1 110 ? 11.901 -7.141 -10.225 1.00 94.06 110 GLN A N 1
ATOM 890 C CA . GLN A 1 110 ? 12.511 -5.818 -10.086 1.00 94.06 110 GLN A CA 1
ATOM 891 C C . GLN A 1 110 ? 14.042 -5.894 -10.133 1.00 94.06 110 GLN A C 1
ATOM 893 O O . GLN A 1 110 ? 14.646 -5.105 -10.849 1.00 94.06 110 GLN A O 1
ATOM 898 N N . PHE A 1 111 ? 14.672 -6.866 -9.467 1.00 94.19 111 PHE A N 1
ATOM 899 C CA . PHE A 1 111 ? 16.128 -7.058 -9.523 1.00 94.19 111 PHE A CA 1
ATOM 900 C C . PHE A 1 111 ? 16.631 -7.443 -10.915 1.00 94.19 111 PHE A C 1
ATOM 902 O O . PHE A 1 111 ? 17.743 -7.080 -11.300 1.00 94.19 111 PHE A O 1
ATOM 909 N N . ASP A 1 112 ? 15.835 -8.177 -11.692 1.00 93.56 112 ASP A N 1
ATOM 910 C CA . ASP A 1 112 ? 16.168 -8.430 -13.093 1.00 93.56 112 ASP A CA 1
ATOM 911 C C . ASP A 1 112 ? 16.046 -7.157 -13.929 1.00 93.56 112 ASP A C 1
ATOM 913 O O . ASP A 1 112 ? 16.947 -6.849 -14.711 1.00 93.56 112 ASP A O 1
ATOM 917 N N . LEU A 1 113 ? 15.000 -6.364 -13.692 1.00 93.00 113 LEU A N 1
ATOM 918 C CA . LEU A 1 113 ? 14.822 -5.068 -14.335 1.00 93.00 113 LEU A CA 1
ATOM 919 C C . LEU A 1 113 ? 15.888 -4.049 -13.916 1.00 93.00 113 LEU A C 1
ATOM 921 O O . LEU A 1 113 ? 16.250 -3.209 -14.724 1.00 93.00 113 LEU A O 1
ATOM 925 N N . GLU A 1 114 ? 16.466 -4.104 -12.718 1.00 91.56 114 GLU A N 1
ATOM 926 C CA . GLU A 1 114 ? 17.562 -3.208 -12.309 1.00 91.56 114 GLU A CA 1
ATOM 927 C C . GLU A 1 114 ? 18.811 -3.340 -13.193 1.00 91.56 114 GLU A C 1
ATOM 929 O O . GLU A 1 114 ? 19.547 -2.369 -13.376 1.00 91.56 114 GLU A O 1
ATOM 934 N N . LYS A 1 115 ? 19.031 -4.515 -13.792 1.00 91.19 115 LYS A N 1
ATOM 935 C CA . LYS A 1 115 ? 20.172 -4.780 -14.683 1.00 91.19 115 LYS A CA 1
ATOM 936 C C . LYS A 1 115 ? 19.990 -4.148 -16.066 1.00 91.19 115 LYS A C 1
ATOM 938 O O . LYS A 1 115 ? 20.970 -3.925 -16.774 1.00 91.19 115 LYS A O 1
ATOM 943 N N . GLY A 1 116 ? 18.752 -3.866 -16.460 1.00 91.44 116 GLY A N 1
ATOM 944 C CA . GLY A 1 116 ? 18.397 -3.340 -17.772 1.00 91.44 116 GLY A CA 1
ATOM 945 C C . GLY A 1 116 ? 16.904 -3.488 -18.045 1.00 91.44 116 GLY A C 1
ATOM 946 O O . GLY A 1 116 ? 16.251 -4.380 -17.508 1.00 91.44 116 GLY A O 1
ATOM 947 N N . PHE A 1 117 ? 16.354 -2.611 -18.886 1.00 92.56 117 PHE A N 1
ATOM 948 C CA . PHE A 1 117 ? 14.946 -2.708 -19.253 1.00 92.56 117 PHE A CA 1
ATOM 949 C C . PHE A 1 117 ? 14.713 -3.942 -20.130 1.00 92.56 117 PHE A C 1
ATOM 951 O O . PHE A 1 117 ? 15.244 -4.028 -21.237 1.00 92.56 117 PHE A O 1
ATOM 958 N N . ASP A 1 118 ? 13.888 -4.864 -19.639 1.00 93.56 118 ASP A N 1
ATOM 959 C CA . ASP A 1 118 ? 13.380 -6.005 -20.393 1.00 93.56 118 ASP A CA 1
ATOM 960 C C . ASP A 1 118 ? 11.851 -5.930 -20.473 1.00 93.56 118 ASP A C 1
ATOM 962 O O . ASP A 1 118 ? 11.153 -5.877 -19.456 1.00 93.56 118 ASP A O 1
ATOM 966 N N . GLN A 1 119 ? 11.326 -5.942 -21.697 1.00 94.00 119 GLN A N 1
ATOM 967 C CA . GLN A 1 119 ? 9.893 -5.815 -21.952 1.00 94.00 119 GLN A CA 1
ATOM 968 C C . GLN A 1 119 ? 9.108 -7.001 -21.372 1.00 94.00 119 GLN A C 1
ATOM 970 O O . GLN A 1 119 ? 8.010 -6.810 -20.847 1.00 94.00 119 GLN A O 1
ATOM 975 N N . ALA A 1 120 ? 9.662 -8.216 -21.426 1.00 95.62 120 ALA A N 1
ATOM 976 C CA . ALA A 1 120 ? 8.979 -9.405 -20.924 1.00 95.62 120 ALA A CA 1
ATOM 977 C C . ALA A 1 120 ? 8.880 -9.390 -19.389 1.00 95.62 120 ALA A C 1
ATOM 979 O O . ALA A 1 120 ? 7.800 -9.608 -18.830 1.00 95.62 120 ALA A O 1
ATOM 980 N N . ALA A 1 121 ? 9.977 -9.070 -18.697 1.00 95.88 121 ALA A N 1
ATOM 981 C CA . ALA A 1 121 ? 9.988 -8.862 -17.253 1.00 95.88 121 ALA A CA 1
ATOM 982 C C . ALA A 1 121 ? 9.051 -7.719 -16.832 1.00 95.88 121 ALA A C 1
ATOM 984 O O . ALA A 1 121 ? 8.302 -7.867 -15.867 1.00 95.88 121 ALA A O 1
ATOM 985 N N . TYR A 1 122 ? 9.017 -6.616 -17.585 1.00 95.69 122 TYR A N 1
ATOM 986 C CA . TYR A 1 122 ? 8.106 -5.496 -17.347 1.00 95.69 122 TYR A CA 1
ATOM 987 C C . TYR A 1 122 ? 6.624 -5.896 -17.429 1.00 95.69 122 TYR A C 1
ATOM 989 O O . TYR A 1 122 ? 5.829 -5.567 -16.542 1.00 95.69 122 TYR A O 1
ATOM 997 N N . GLU A 1 123 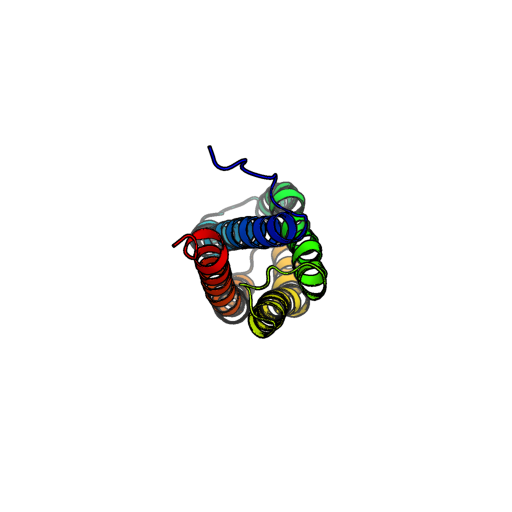? 6.226 -6.620 -18.474 1.00 95.94 123 GLU A N 1
ATOM 998 C CA . GLU A 1 123 ? 4.843 -7.081 -18.621 1.00 95.94 123 GLU A CA 1
ATOM 999 C C . GLU A 1 123 ? 4.469 -8.093 -17.539 1.00 95.94 123 GLU A C 1
ATOM 1001 O O . GLU A 1 123 ? 3.386 -8.012 -16.951 1.00 95.94 123 GLU A O 1
ATOM 1006 N N . ARG A 1 124 ? 5.394 -9.001 -17.205 1.00 96.50 124 ARG A N 1
ATOM 1007 C CA . ARG A 1 124 ? 5.224 -9.938 -16.092 1.00 96.50 124 ARG A CA 1
ATOM 1008 C C . ARG A 1 124 ? 5.055 -9.201 -14.764 1.00 96.50 124 ARG A C 1
ATOM 1010 O O . ARG A 1 124 ? 4.167 -9.569 -13.993 1.00 96.50 124 ARG A O 1
ATOM 1017 N N . LEU A 1 125 ? 5.850 -8.160 -14.503 1.00 96.31 125 LEU A N 1
ATOM 1018 C CA . LEU A 1 125 ? 5.724 -7.323 -13.310 1.00 96.31 125 LEU A CA 1
ATOM 1019 C C . LEU A 1 125 ? 4.315 -6.737 -13.228 1.00 96.31 125 LEU A C 1
ATOM 1021 O O . LEU A 1 125 ? 3.611 -6.989 -12.258 1.00 96.31 125 LEU A O 1
ATOM 1025 N N . ARG A 1 126 ? 3.866 -6.036 -14.275 1.00 95.56 126 ARG A N 1
ATOM 1026 C CA . ARG A 1 126 ? 2.546 -5.386 -14.300 1.00 95.56 126 ARG A CA 1
ATOM 1027 C C . ARG A 1 126 ? 1.394 -6.360 -14.089 1.00 95.56 126 ARG A C 1
ATOM 1029 O O . ARG A 1 126 ? 0.487 -6.071 -13.313 1.00 95.56 126 ARG A O 1
ATOM 1036 N N . ASN A 1 127 ? 1.424 -7.503 -14.769 1.00 95.75 127 ASN A N 1
ATOM 1037 C CA . ASN A 1 127 ? 0.348 -8.486 -14.681 1.00 95.75 127 ASN A CA 1
ATOM 1038 C C . ASN A 1 127 ? 0.292 -9.132 -13.293 1.00 95.75 127 ASN A C 1
ATOM 1040 O O . ASN A 1 127 ? -0.778 -9.235 -12.695 1.00 95.75 127 ASN A O 1
ATOM 1044 N N . THR A 1 128 ? 1.446 -9.544 -12.763 1.00 95.94 128 THR A N 1
ATOM 1045 C CA . THR A 1 128 ? 1.511 -10.163 -11.432 1.00 95.94 128 THR A CA 1
ATOM 1046 C C . THR A 1 128 ? 1.178 -9.170 -10.324 1.00 95.94 128 THR A C 1
ATOM 1048 O O . THR A 1 128 ? 0.523 -9.547 -9.357 1.00 95.94 128 THR A O 1
ATOM 1051 N N . ASP A 1 129 ? 1.561 -7.903 -10.475 1.00 94.75 129 ASP A N 1
ATOM 1052 C CA . ASP A 1 129 ? 1.217 -6.840 -9.537 1.00 94.75 129 ASP A CA 1
ATOM 1053 C C . ASP A 1 129 ? -0.298 -6.605 -9.470 1.00 94.75 129 ASP A C 1
ATOM 1055 O O . ASP A 1 129 ? -0.909 -6.673 -8.399 1.00 94.75 129 ASP A O 1
ATOM 1059 N N . LEU A 1 130 ? -0.934 -6.441 -10.634 1.00 93.50 130 LEU A N 1
ATOM 1060 C CA . LEU A 1 130 ? -2.373 -6.217 -10.726 1.00 93.50 130 LEU A CA 1
ATOM 1061 C C . LEU A 1 130 ? -3.170 -7.367 -10.090 1.00 93.50 130 LEU A C 1
ATOM 1063 O O . LEU A 1 130 ? -4.125 -7.129 -9.351 1.00 93.50 130 LEU A O 1
ATOM 1067 N N . ILE A 1 131 ? -2.772 -8.612 -10.356 1.00 93.94 131 ILE A N 1
ATOM 1068 C CA . ILE A 1 131 ? -3.501 -9.798 -9.895 1.00 93.94 131 ILE A CA 1
ATOM 1069 C C . ILE A 1 131 ? -3.248 -10.065 -8.407 1.00 93.94 131 ILE A C 1
ATOM 1071 O O . ILE A 1 131 ? -4.198 -10.251 -7.646 1.00 93.94 131 ILE A O 1
ATOM 1075 N N . TYR A 1 132 ? -1.985 -10.092 -7.974 1.00 94.38 132 TYR A N 1
ATOM 1076 C CA . TYR A 1 132 ? -1.627 -10.582 -6.639 1.00 94.38 132 TYR A CA 1
ATOM 1077 C C . TYR A 1 132 ? -1.519 -9.485 -5.580 1.00 94.38 132 TYR A C 1
ATOM 1079 O O . TYR A 1 132 ? -1.679 -9.776 -4.393 1.00 94.38 132 TYR A O 1
ATOM 1087 N N . ARG A 1 133 ? -1.276 -8.228 -5.975 1.00 95.56 133 ARG A N 1
ATOM 1088 C CA . ARG A 1 133 ? -1.187 -7.102 -5.035 1.00 95.56 133 ARG A CA 1
ATOM 1089 C C . ARG A 1 133 ? -2.454 -6.260 -5.045 1.00 95.56 133 ARG A C 1
ATOM 1091 O O . ARG A 1 133 ? -3.060 -6.069 -3.989 1.00 95.56 133 ARG A O 1
ATOM 1098 N N . GLN A 1 134 ? -2.889 -5.795 -6.214 1.00 94.69 134 GLN A N 1
ATOM 1099 C CA . GLN A 1 134 ? -3.905 -4.740 -6.270 1.00 94.69 134 GLN A CA 1
ATOM 1100 C C . GLN A 1 134 ? -5.295 -5.176 -5.833 1.00 94.69 134 GLN A C 1
ATOM 1102 O O . GLN A 1 134 ? -5.968 -4.427 -5.127 1.00 94.69 134 GLN A O 1
ATOM 1107 N N . ILE A 1 135 ? -5.716 -6.394 -6.172 1.00 95.06 135 ILE A N 1
ATOM 1108 C CA . ILE A 1 135 ? -7.020 -6.910 -5.735 1.00 95.06 135 ILE A CA 1
ATOM 1109 C C . ILE A 1 135 ? -7.084 -6.958 -4.202 1.00 95.06 135 ILE A C 1
ATOM 1111 O O . ILE A 1 135 ? -8.017 -6.427 -3.598 1.00 95.06 135 ILE A O 1
ATOM 1115 N N . ALA A 1 136 ? -6.065 -7.534 -3.557 1.00 96.75 136 ALA A N 1
ATOM 1116 C CA . ALA A 1 136 ? -6.004 -7.622 -2.100 1.00 96.75 136 ALA A CA 1
ATOM 1117 C C . ALA A 1 136 ? -5.904 -6.234 -1.445 1.00 96.75 136 ALA A C 1
ATOM 1119 O O . ALA A 1 136 ? -6.616 -5.956 -0.478 1.00 96.75 136 ALA A O 1
ATOM 1120 N N . ALA A 1 137 ? -5.077 -5.343 -1.999 1.00 96.44 137 ALA A N 1
ATOM 1121 C CA . ALA A 1 137 ? -4.916 -3.985 -1.494 1.00 96.44 137 ALA A CA 1
ATOM 1122 C C . ALA A 1 137 ? -6.219 -3.170 -1.603 1.00 96.44 137 ALA A C 1
ATOM 1124 O O . ALA A 1 137 ? -6.595 -2.482 -0.653 1.00 96.44 137 ALA A O 1
ATOM 1125 N N . PHE A 1 138 ? -6.955 -3.309 -2.710 1.00 97.38 138 PHE A N 1
ATOM 1126 C CA . PHE A 1 138 ? -8.244 -2.651 -2.916 1.00 97.38 138 PHE A CA 1
ATOM 1127 C C . PHE A 1 138 ? -9.315 -3.164 -1.949 1.00 97.38 138 PHE A C 1
ATOM 1129 O O . PHE A 1 138 ? -9.989 -2.377 -1.285 1.00 97.38 138 PHE A O 1
ATOM 1136 N N . VAL A 1 139 ? -9.437 -4.482 -1.771 1.00 98.00 139 VAL A N 1
ATOM 1137 C CA . VAL A 1 139 ? -10.353 -5.034 -0.757 1.00 98.00 139 VAL A CA 1
ATOM 1138 C C . VAL A 1 139 ? -9.945 -4.559 0.647 1.00 98.00 139 VAL A C 1
ATOM 1140 O O . VAL A 1 139 ? -10.797 -4.190 1.459 1.00 98.00 139 VAL A O 1
ATOM 1143 N N . GLY A 1 140 ? -8.640 -4.483 0.921 1.00 97.25 140 GLY A N 1
ATOM 1144 C CA . GLY A 1 140 ? -8.092 -3.960 2.170 1.00 97.25 140 GLY A CA 1
ATOM 1145 C C . GLY A 1 140 ? -8.434 -2.491 2.426 1.00 97.25 140 GLY A C 1
ATOM 1146 O O . GLY A 1 140 ? -8.753 -2.129 3.561 1.00 97.25 140 GLY A O 1
ATOM 1147 N N . VAL A 1 141 ? -8.411 -1.633 1.401 1.00 96.69 141 VAL A N 1
ATOM 1148 C CA . VAL A 1 141 ? -8.759 -0.212 1.556 1.00 96.69 141 VAL A CA 1
ATOM 1149 C C . VAL A 1 141 ? -10.260 -0.015 1.775 1.00 96.69 141 VAL A C 1
ATOM 1151 O O . VAL A 1 141 ? -10.642 0.793 2.621 1.00 96.69 141 VAL A O 1
ATOM 1154 N N . ILE A 1 142 ? -11.111 -0.814 1.118 1.00 98.00 142 ILE A N 1
ATOM 1155 C CA . ILE A 1 142 ? -12.561 -0.832 1.376 1.00 98.00 142 ILE A CA 1
ATOM 1156 C C . ILE A 1 142 ? -12.829 -1.225 2.830 1.00 98.00 142 ILE A C 1
ATOM 1158 O O . ILE A 1 142 ? -13.611 -0.569 3.520 1.00 98.00 142 ILE A O 1
ATOM 1162 N N . LEU A 1 143 ? -12.142 -2.256 3.331 1.00 97.69 143 LEU A N 1
ATOM 1163 C CA . LEU A 1 143 ? -12.258 -2.681 4.723 1.00 97.69 143 LEU A CA 1
ATOM 1164 C C . LEU A 1 143 ? -11.820 -1.578 5.702 1.00 97.69 143 LEU A C 1
ATOM 1166 O O . LEU A 1 143 ? -12.486 -1.364 6.716 1.00 97.69 143 LEU A O 1
ATOM 1170 N N . ASN A 1 144 ? -10.748 -0.838 5.393 1.00 95.81 144 ASN A N 1
ATOM 1171 C CA . ASN A 1 144 ? -10.325 0.326 6.185 1.00 95.81 144 ASN A CA 1
ATOM 1172 C C . ASN A 1 144 ? -11.383 1.437 6.170 1.00 95.81 144 ASN A C 1
ATOM 1174 O O . ASN A 1 144 ? -11.682 2.000 7.223 1.00 95.81 144 ASN A O 1
ATOM 1178 N N . GLY A 1 145 ? -12.001 1.706 5.017 1.00 96.19 145 GLY A N 1
ATOM 1179 C CA . GLY A 1 145 ? -13.135 2.623 4.906 1.00 96.19 145 GLY A CA 1
ATOM 1180 C C . GLY A 1 145 ? -14.334 2.172 5.743 1.00 96.19 145 GLY A C 1
ATOM 1181 O O . GLY A 1 145 ? -14.951 2.978 6.436 1.00 96.19 145 GLY A O 1
ATOM 1182 N N . TRP A 1 146 ? -14.622 0.870 5.780 1.00 96.12 146 TRP A N 1
ATOM 1183 C CA . TRP A 1 146 ? -15.697 0.340 6.616 1.00 96.12 146 TRP A CA 1
ATOM 1184 C C . TRP A 1 146 ? -15.393 0.472 8.115 1.00 96.12 146 TRP A C 1
ATOM 1186 O O . TRP A 1 146 ? -16.263 0.880 8.889 1.00 96.12 146 TRP A O 1
ATOM 1196 N N . MET A 1 147 ? -14.155 0.190 8.534 1.00 94.94 147 MET A N 1
ATOM 1197 C CA . MET A 1 147 ? -13.712 0.434 9.911 1.00 94.94 147 MET A CA 1
ATOM 1198 C C . MET A 1 147 ? -13.822 1.919 10.283 1.00 94.94 147 MET A C 1
ATOM 1200 O O . MET A 1 147 ? -14.277 2.237 11.381 1.00 94.94 147 MET A O 1
ATOM 1204 N N . PHE A 1 148 ? -13.477 2.821 9.359 1.00 94.31 148 PHE A N 1
ATOM 1205 C CA . PHE A 1 148 ? -13.619 4.266 9.540 1.00 94.31 148 PHE A CA 1
ATOM 1206 C C . PHE A 1 148 ? -15.083 4.673 9.756 1.00 94.31 148 PHE A C 1
ATOM 1208 O O . PHE A 1 148 ? -15.398 5.335 10.745 1.00 94.31 148 PHE A O 1
ATOM 1215 N N . ILE A 1 149 ? -15.997 4.213 8.895 1.00 93.94 149 ILE A N 1
ATOM 1216 C CA . ILE A 1 149 ? -17.435 4.499 9.022 1.00 93.94 149 ILE A CA 1
ATOM 1217 C C . ILE A 1 149 ? -17.980 3.980 10.356 1.00 93.94 149 ILE A C 1
ATOM 1219 O O . ILE A 1 149 ? -18.730 4.685 11.018 1.00 93.94 149 ILE A O 1
ATOM 1223 N N . ARG A 1 150 ? -17.578 2.788 10.812 1.00 90.94 150 ARG A N 1
ATOM 1224 C CA . ARG A 1 150 ? -18.011 2.265 12.122 1.00 90.94 150 ARG A CA 1
ATOM 1225 C C . ARG A 1 150 ? -17.483 3.082 13.300 1.00 90.94 150 ARG A C 1
ATOM 1227 O O . ARG A 1 150 ? -18.164 3.188 14.316 1.00 90.94 150 ARG A O 1
ATOM 1234 N N . LEU A 1 151 ? -16.277 3.636 13.182 1.00 89.69 151 LEU A N 1
ATOM 1235 C CA . LEU A 1 151 ? -15.651 4.418 14.245 1.00 89.69 151 LEU A CA 1
ATOM 1236 C C . LEU A 1 151 ? -16.280 5.811 14.394 1.00 89.69 151 LEU A C 1
ATOM 1238 O O . LEU A 1 151 ? -16.447 6.283 15.517 1.00 89.69 151 LEU A O 1
ATOM 1242 N N . PHE A 1 152 ? -16.638 6.457 13.281 1.00 86.06 152 PHE A N 1
ATOM 1243 C CA . PHE A 1 152 ? -17.130 7.842 13.276 1.00 86.06 152 PHE A CA 1
ATOM 1244 C C . PHE A 1 152 ? -18.635 7.983 13.012 1.00 86.06 152 PHE A C 1
ATOM 1246 O O . PHE A 1 152 ? -19.226 8.973 13.433 1.00 86.06 152 PHE A O 1
ATOM 1253 N N . GLY A 1 153 ? -19.258 7.007 12.353 1.00 78.62 153 GLY A N 1
ATOM 1254 C CA . GLY A 1 153 ? -20.674 7.013 11.973 1.00 78.62 153 GLY A CA 1
ATOM 1255 C C . GLY A 1 153 ? -21.629 6.513 13.057 1.00 78.62 153 GLY A C 1
ATOM 1256 O O . GLY A 1 153 ? -22.800 6.861 13.026 1.00 78.62 153 GLY A O 1
ATOM 1257 N N . ASN A 1 154 ? -21.141 5.778 14.062 1.00 64.69 154 ASN A N 1
ATOM 1258 C CA . ASN A 1 154 ? -21.958 5.307 15.191 1.00 64.69 154 ASN A CA 1
ATOM 1259 C C . ASN A 1 154 ? -22.175 6.377 16.283 1.00 64.69 154 ASN A C 1
ATOM 1261 O O . ASN A 1 154 ? -22.506 6.046 17.419 1.00 64.69 154 ASN A O 1
ATOM 1265 N N . LYS A 1 155 ? -21.965 7.662 15.969 1.00 56.22 155 LYS A N 1
ATOM 1266 C CA . LYS A 1 155 ? -22.351 8.781 16.837 1.00 56.22 155 LYS A CA 1
ATOM 1267 C C . LYS A 1 155 ? -23.815 9.154 16.572 1.00 56.22 155 LYS A C 1
ATOM 1269 O O . LYS A 1 155 ? -24.074 10.213 16.006 1.00 56.22 155 LYS A O 1
ATOM 1274 N N . GLN A 1 156 ? -24.744 8.275 16.937 1.00 43.94 156 GLN A N 1
ATOM 1275 C CA . GLN A 1 156 ? -26.174 8.578 17.065 1.00 43.94 156 GLN A CA 1
ATOM 1276 C C . GLN A 1 156 ? -26.712 7.896 18.315 1.00 43.94 156 GLN A C 1
ATOM 1278 O O . GLN A 1 156 ? -26.453 6.681 18.463 1.00 43.94 156 GLN A O 1
#